Protein AF-A0A0D0BBE8-F1 (afdb_monomer_lite)

Sequence (83 aa):
APKPIDLDNLFNLDVNDDIWLDIGFGYDEDTAPPFWLSNEQVRNSIRVLLDQDRCAEERRYLLAERDAMQEWFSEEWHVVNAG

Foldseek 3Di:
DDDDDDPPCPPVDDPPDCVVVPPDPDDPPPDDDDCCNVPPVNVVVVVVVVVVVVVVVVVVVVVVVVVVVVVVVVVVVCVVVVD

Organism: NCBI:txid944289

Radius of gyration: 24.56 Å; chains: 1; bounding box: 56×44×60 Å

Structure (mmCIF, N/CA/C/O backbone):
data_AF-A0A0D0BBE8-F1
#
_entry.id   AF-A0A0D0BBE8-F1
#
loop_
_atom_site.group_PDB
_atom_site.id
_atom_site.type_symbol
_atom_site.label_atom_id
_atom_site.label_alt_id
_atom_site.label_comp_id
_atom_site.label_asym_id
_atom_site.label_entity_id
_atom_site.label_seq_id
_atom_site.pdbx_PDB_ins_code
_atom_site.Cartn_x
_atom_site.Cartn_y
_atom_site.Cartn_z
_atom_site.occupancy
_atom_site.B_iso_or_equiv
_atom_site.auth_seq_id
_atom_site.auth_comp_id
_atom_site.auth_asym_id
_atom_site.auth_atom_id
_atom_site.pdbx_PDB_model_num
ATOM 1 N N . ALA A 1 1 ? 24.356 -37.023 -11.681 1.00 66.19 1 ALA A N 1
ATOM 2 C CA . ALA A 1 1 ? 23.033 -36.787 -11.067 1.00 66.19 1 ALA A CA 1
ATOM 3 C C . ALA A 1 1 ? 22.690 -35.302 -11.190 1.00 66.19 1 ALA A C 1
ATOM 5 O O . ALA A 1 1 ? 23.635 -34.516 -11.243 1.00 66.19 1 ALA A O 1
ATOM 6 N N . PRO A 1 2 ? 21.405 -34.911 -11.279 1.00 68.25 2 PRO A N 1
ATOM 7 C CA . PRO A 1 2 ? 21.005 -33.503 -11.286 1.00 68.25 2 PRO A CA 1
ATOM 8 C C . PRO A 1 2 ? 21.375 -32.825 -9.963 1.00 68.25 2 PRO A C 1
ATOM 10 O O . PRO A 1 2 ? 21.415 -33.487 -8.924 1.00 68.25 2 PRO A O 1
ATOM 13 N N . LYS A 1 3 ? 21.639 -31.516 -9.999 1.00 79.75 3 LYS A N 1
ATOM 14 C CA . LYS A 1 3 ? 21.813 -30.735 -8.770 1.00 79.75 3 LYS A CA 1
ATOM 15 C C . LYS A 1 3 ? 20.454 -30.605 -8.060 1.00 79.75 3 LYS A C 1
ATOM 17 O O . LYS A 1 3 ? 19.473 -30.318 -8.747 1.00 79.75 3 LYS A O 1
ATOM 22 N N . PRO A 1 4 ? 20.382 -30.820 -6.733 1.00 81.19 4 PRO A N 1
ATOM 23 C CA . PRO A 1 4 ? 19.175 -30.549 -5.958 1.00 81.19 4 PRO A CA 1
ATOM 24 C C . PRO A 1 4 ? 18.785 -29.075 -6.082 1.00 81.19 4 PRO A C 1
ATOM 26 O O . PRO A 1 4 ? 19.660 -28.209 -6.090 1.00 81.19 4 PRO A O 1
ATOM 29 N N . ILE A 1 5 ? 17.485 -28.807 -6.194 1.00 79.69 5 ILE A N 1
ATOM 30 C CA . ILE A 1 5 ? 16.943 -27.446 -6.181 1.00 79.69 5 ILE A CA 1
ATOM 31 C C . ILE A 1 5 ? 16.970 -26.948 -4.735 1.00 79.69 5 ILE A C 1
ATOM 33 O O . ILE A 1 5 ? 16.572 -27.681 -3.829 1.00 79.69 5 ILE A O 1
ATOM 37 N N . ASP A 1 6 ? 17.447 -25.723 -4.536 1.00 80.38 6 ASP A N 1
ATOM 38 C CA . ASP A 1 6 ? 17.356 -25.035 -3.251 1.00 80.38 6 ASP A CA 1
ATOM 39 C C . ASP A 1 6 ? 15.896 -24.624 -2.999 1.00 80.38 6 ASP A C 1
ATOM 41 O O . ASP A 1 6 ? 15.330 -23.827 -3.748 1.00 80.38 6 ASP A O 1
ATOM 45 N N . LEU A 1 7 ? 15.272 -25.226 -1.985 1.00 82.75 7 LEU A N 1
ATOM 46 C CA . LEU A 1 7 ? 13.869 -25.001 -1.632 1.00 82.75 7 LEU A CA 1
ATOM 47 C C . LEU A 1 7 ? 13.684 -23.799 -0.703 1.00 82.75 7 LEU A C 1
ATOM 49 O O . LEU A 1 7 ? 12.584 -23.249 -0.667 1.00 82.75 7 LEU A O 1
ATOM 53 N N . ASP A 1 8 ? 14.730 -23.382 0.015 1.00 79.25 8 ASP A N 1
ATOM 54 C CA . ASP A 1 8 ? 14.620 -22.373 1.077 1.00 79.25 8 ASP A CA 1
ATOM 55 C C . ASP A 1 8 ? 14.252 -20.994 0.515 1.00 79.25 8 ASP A C 1
ATOM 57 O O . ASP A 1 8 ? 13.591 -20.198 1.179 1.00 79.25 8 ASP A O 1
ATOM 61 N N . ASN A 1 9 ? 14.623 -20.736 -0.741 1.00 70.38 9 ASN A N 1
ATOM 62 C CA . ASN A 1 9 ? 14.361 -19.476 -1.435 1.00 70.38 9 ASN A CA 1
ATOM 63 C C . ASN A 1 9 ? 13.435 -19.619 -2.644 1.00 70.38 9 ASN A C 1
ATOM 65 O O . ASN A 1 9 ? 13.154 -18.629 -3.313 1.00 70.38 9 ASN A O 1
ATOM 69 N N . LEU A 1 10 ? 12.927 -20.825 -2.919 1.00 77.00 10 LEU A N 1
ATOM 70 C CA . LEU A 1 10 ? 12.140 -21.095 -4.126 1.00 77.00 10 LEU A CA 1
ATOM 71 C C . LEU A 1 10 ? 10.843 -20.266 -4.193 1.00 77.00 10 LEU A C 1
ATOM 73 O O . LEU A 1 10 ? 10.348 -19.997 -5.284 1.00 77.00 10 LEU A O 1
ATOM 77 N N . PHE A 1 11 ? 10.314 -19.847 -3.038 1.00 77.25 11 PHE A N 1
ATOM 78 C CA . PHE A 1 11 ? 9.093 -19.041 -2.920 1.00 77.25 11 PHE A CA 1
ATOM 79 C C . PHE A 1 11 ? 9.318 -17.643 -2.322 1.00 77.25 11 PHE A C 1
ATOM 81 O O . PHE A 1 11 ? 8.349 -16.918 -2.111 1.00 77.25 11 PHE A O 1
ATOM 88 N N . ASN A 1 12 ? 10.570 -17.242 -2.078 1.00 78.44 12 ASN A N 1
ATOM 89 C CA . ASN A 1 12 ? 10.913 -15.895 -1.602 1.00 78.44 12 ASN A CA 1
ATOM 90 C C . ASN A 1 12 ? 11.033 -14.928 -2.785 1.00 78.44 12 ASN A C 1
ATOM 92 O O . ASN A 1 12 ? 12.063 -14.290 -2.968 1.00 78.44 12 ASN A O 1
ATOM 96 N N . LEU A 1 13 ? 9.997 -14.891 -3.618 1.00 77.06 13 LEU A N 1
ATOM 97 C CA . LEU A 1 13 ? 9.950 -14.069 -4.816 1.00 77.06 13 LEU A CA 1
ATOM 98 C C . LEU A 1 13 ? 9.196 -12.780 -4.500 1.00 77.06 13 LEU A C 1
ATOM 100 O O . LEU A 1 13 ? 7.989 -12.819 -4.249 1.00 77.06 13 LEU A O 1
ATOM 104 N N . ASP A 1 14 ? 9.894 -11.651 -4.502 1.00 78.69 14 ASP A N 1
ATOM 105 C CA . ASP A 1 14 ? 9.267 -10.340 -4.368 1.00 78.69 14 ASP A CA 1
ATOM 106 C C . ASP A 1 14 ? 8.841 -9.815 -5.748 1.00 78.69 14 ASP A C 1
ATOM 108 O O . ASP A 1 14 ? 9.478 -10.072 -6.770 1.00 78.69 14 ASP A O 1
ATOM 112 N N . VAL A 1 15 ? 7.768 -9.023 -5.795 1.00 75.00 15 VAL A N 1
ATOM 113 C CA . VAL A 1 15 ? 7.330 -8.307 -7.010 1.00 75.00 15 VAL A CA 1
ATOM 114 C C . VAL A 1 15 ? 8.379 -7.301 -7.495 1.00 75.00 15 VAL A C 1
ATOM 116 O O . VAL A 1 15 ? 8.334 -6.851 -8.637 1.00 75.00 15 VAL A O 1
ATOM 119 N N . ASN A 1 16 ? 9.325 -6.942 -6.625 1.00 72.31 16 ASN A N 1
ATOM 120 C CA . ASN A 1 16 ? 10.440 -6.055 -6.926 1.00 72.31 16 ASN A CA 1
ATOM 121 C C . ASN A 1 16 ? 11.659 -6.756 -7.530 1.00 72.31 16 ASN A C 1
ATOM 123 O O . ASN A 1 16 ? 12.584 -6.042 -7.940 1.00 72.31 16 ASN A O 1
ATOM 127 N N . ASP A 1 17 ? 11.686 -8.090 -7.541 1.00 80.06 17 ASP A N 1
ATOM 128 C CA . ASP A 1 17 ? 12.843 -8.855 -7.989 1.00 80.06 17 ASP A CA 1
ATOM 129 C C . ASP A 1 17 ? 13.075 -8.691 -9.488 1.00 80.06 17 ASP A C 1
ATOM 131 O O . ASP A 1 17 ? 12.145 -8.668 -10.299 1.00 80.06 17 ASP A O 1
ATOM 135 N N . ASP A 1 18 ? 14.352 -8.632 -9.868 1.00 73.56 18 ASP A N 1
ATOM 136 C CA . ASP A 1 18 ? 14.760 -8.379 -11.250 1.00 73.56 18 ASP A CA 1
ATOM 137 C C . ASP A 1 18 ? 14.343 -9.508 -12.217 1.00 73.56 18 ASP A C 1
ATOM 139 O O . ASP A 1 18 ? 14.342 -9.326 -13.429 1.00 73.56 18 ASP A O 1
ATOM 143 N N . ILE A 1 19 ? 13.920 -10.662 -11.695 1.00 73.06 19 ILE A N 1
ATOM 144 C CA . ILE A 1 19 ? 13.346 -11.774 -12.466 1.00 73.06 19 ILE A CA 1
ATOM 145 C C . ILE A 1 19 ? 12.040 -11.400 -13.187 1.00 73.06 19 ILE A C 1
ATOM 147 O O . ILE A 1 19 ? 11.706 -12.014 -14.196 1.00 73.06 19 ILE A O 1
ATOM 151 N N . TRP A 1 20 ? 11.320 -10.381 -12.702 1.00 74.50 20 TRP A N 1
ATOM 152 C CA . TRP A 1 20 ? 10.140 -9.821 -13.369 1.00 74.50 20 TRP A CA 1
ATOM 153 C C . TRP A 1 20 ? 10.496 -8.803 -14.457 1.00 74.50 20 TRP A C 1
ATOM 155 O O . TRP A 1 20 ? 9.615 -8.358 -15.192 1.00 74.50 20 TRP A O 1
ATOM 165 N N . LEU A 1 21 ? 11.776 -8.439 -14.589 1.00 71.50 21 LEU A N 1
ATOM 166 C CA . LEU A 1 21 ? 12.281 -7.550 -15.633 1.00 71.50 21 LEU A CA 1
ATOM 167 C C . LEU A 1 21 ? 12.581 -8.307 -16.928 1.00 71.50 21 LEU A C 1
ATOM 169 O O . LEU A 1 21 ? 13.483 -7.896 -17.656 1.00 71.50 21 LEU A O 1
ATOM 173 N N . ASP A 1 22 ? 11.867 -9.403 -17.217 1.00 65.25 22 ASP A N 1
ATOM 174 C CA . ASP A 1 22 ? 11.986 -10.109 -18.492 1.00 65.25 22 ASP A CA 1
ATOM 175 C C . ASP A 1 22 ? 11.491 -9.184 -19.614 1.00 65.25 22 ASP A C 1
ATOM 177 O O . ASP A 1 22 ? 10.319 -9.115 -19.991 1.00 65.25 22 ASP A O 1
ATOM 181 N N . ILE A 1 23 ? 12.440 -8.376 -20.072 1.00 58.12 23 ILE A N 1
ATOM 182 C CA . ILE A 1 23 ? 12.468 -7.596 -21.290 1.00 58.12 23 ILE A CA 1
ATOM 183 C C . ILE A 1 23 ? 12.245 -8.624 -22.392 1.00 58.12 23 ILE A C 1
ATOM 185 O O . ILE A 1 23 ? 13.180 -9.282 -22.842 1.00 58.12 23 ILE A O 1
ATOM 189 N N . GLY A 1 24 ? 10.983 -8.809 -22.790 1.00 57.66 24 GLY A N 1
ATOM 190 C CA . GLY A 1 24 ? 10.652 -9.650 -23.933 1.00 57.66 24 GLY A CA 1
ATOM 191 C C . GLY A 1 24 ? 11.582 -9.305 -25.095 1.00 57.66 24 GLY A C 1
ATOM 192 O O . GLY A 1 24 ? 11.880 -8.129 -25.299 1.00 57.66 24 GLY A O 1
ATOM 193 N N . PHE A 1 25 ? 12.069 -10.331 -25.801 1.00 54.06 25 PHE A N 1
ATOM 194 C CA . PHE A 1 25 ? 12.985 -10.270 -26.951 1.00 54.06 25 PHE A CA 1
ATOM 195 C C . PHE A 1 25 ? 12.540 -9.267 -28.042 1.00 54.06 25 PHE A C 1
ATOM 197 O O . PHE A 1 25 ? 12.052 -9.662 -29.100 1.00 54.06 25 PHE A O 1
ATOM 204 N N . GLY A 1 26 ? 12.649 -7.966 -27.787 1.00 55.22 26 GLY A N 1
ATOM 205 C CA . GLY A 1 26 ? 11.997 -6.941 -28.600 1.00 55.22 26 GLY A CA 1
ATOM 206 C C . GLY A 1 26 ? 12.204 -5.501 -28.137 1.00 55.22 26 GLY A C 1
ATOM 207 O O . GLY A 1 26 ? 11.575 -4.605 -28.696 1.00 55.22 26 GLY A O 1
ATOM 208 N N . TYR A 1 27 ? 13.075 -5.251 -27.157 1.00 57.22 27 TYR A N 1
ATOM 209 C CA . TYR A 1 27 ? 13.637 -3.913 -27.020 1.00 57.22 27 TYR A CA 1
ATOM 210 C C . TYR A 1 27 ? 14.714 -3.782 -28.088 1.00 57.22 27 TYR A C 1
ATOM 212 O O . TYR A 1 27 ? 15.618 -4.611 -28.159 1.00 57.22 27 TYR A O 1
ATOM 220 N N . ASP A 1 28 ? 14.561 -2.781 -28.950 1.00 62.19 28 ASP A N 1
ATOM 221 C CA . ASP A 1 28 ? 15.599 -2.376 -29.892 1.00 62.19 28 ASP A CA 1
ATOM 222 C C . ASP A 1 28 ? 16.876 -2.142 -29.069 1.00 62.19 28 ASP A C 1
ATOM 224 O O . ASP A 1 28 ? 16.854 -1.305 -28.161 1.00 62.19 28 ASP A O 1
ATOM 228 N N . GLU A 1 29 ? 17.942 -2.918 -29.307 1.00 61.12 29 GLU A N 1
ATOM 229 C CA . GLU A 1 29 ? 19.181 -2.894 -28.498 1.00 61.12 29 GLU A CA 1
ATOM 230 C C . GLU A 1 29 ? 19.782 -1.477 -28.396 1.00 61.12 29 GLU A C 1
ATOM 232 O O . GLU A 1 29 ? 20.518 -1.168 -27.459 1.00 61.12 29 GLU A O 1
ATOM 237 N N . ASP A 1 30 ? 19.398 -0.595 -29.320 1.00 67.06 30 ASP A N 1
ATOM 238 C CA . ASP A 1 30 ? 19.831 0.794 -29.417 1.00 67.06 30 ASP A CA 1
ATOM 239 C C . ASP A 1 30 ? 19.059 1.777 -28.508 1.00 67.06 30 ASP A C 1
ATOM 241 O O . ASP A 1 30 ? 19.444 2.946 -28.400 1.00 67.06 30 ASP A O 1
ATOM 245 N N . THR A 1 31 ? 17.982 1.354 -27.828 1.00 74.75 31 THR A N 1
ATOM 246 C CA . THR A 1 31 ? 17.196 2.243 -26.952 1.00 74.75 31 THR A CA 1
ATOM 247 C C . THR A 1 31 ? 17.557 2.059 -25.481 1.00 74.75 31 THR A C 1
ATOM 249 O O . THR A 1 31 ? 17.336 1.006 -24.886 1.00 74.75 31 THR A O 1
ATOM 252 N N . ALA A 1 32 ? 18.049 3.129 -24.850 1.00 80.69 32 ALA A N 1
ATOM 253 C CA . ALA A 1 32 ? 18.333 3.121 -23.420 1.00 80.69 32 ALA A CA 1
ATOM 254 C C . ALA A 1 32 ? 17.051 2.862 -22.590 1.00 80.69 32 ALA A C 1
ATOM 256 O O . ALA A 1 32 ? 16.025 3.509 -22.827 1.00 80.69 32 ALA A O 1
ATOM 257 N N . PRO A 1 33 ? 17.098 1.967 -21.586 1.00 81.25 33 PRO A N 1
ATOM 25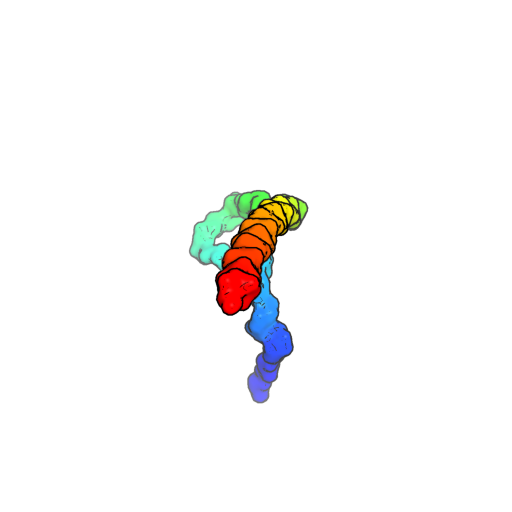8 C CA . PRO A 1 33 ? 15.952 1.674 -20.732 1.00 81.25 33 PRO A CA 1
ATOM 259 C C . PRO A 1 33 ? 15.524 2.896 -19.899 1.00 81.25 33 PRO A C 1
ATOM 261 O O . PRO A 1 33 ? 16.379 3.668 -19.445 1.00 81.25 33 PRO A O 1
ATOM 264 N N . PRO A 1 34 ? 14.215 3.066 -19.629 1.00 86.06 34 PRO A N 1
ATOM 265 C CA . PRO A 1 34 ? 13.709 4.198 -18.856 1.00 86.06 34 PRO A CA 1
ATOM 266 C C . PRO A 1 34 ? 14.257 4.196 -17.421 1.00 86.06 34 PRO A C 1
ATOM 268 O O . PRO A 1 34 ? 14.520 3.144 -16.848 1.00 86.06 34 PRO A O 1
ATOM 271 N N . PHE A 1 35 ? 14.386 5.370 -16.794 1.00 89.06 35 PHE A N 1
ATOM 272 C CA . PHE A 1 35 ? 15.042 5.480 -15.482 1.00 89.06 35 PHE A CA 1
ATOM 273 C C . PHE A 1 35 ? 14.343 4.740 -14.342 1.00 89.06 35 PHE A C 1
ATOM 275 O O . PHE A 1 35 ? 15.019 4.272 -13.435 1.00 89.06 35 PHE A O 1
ATOM 282 N N . TRP A 1 36 ? 13.017 4.587 -14.377 1.00 87.69 36 TRP A N 1
ATOM 283 C CA . TRP A 1 36 ? 12.321 3.770 -13.376 1.00 87.69 36 TRP A CA 1
ATOM 284 C C . TRP A 1 36 ? 12.741 2.293 -13.431 1.00 87.69 36 TRP A C 1
ATOM 286 O O . TRP A 1 36 ? 12.539 1.578 -12.460 1.00 87.69 36 TRP A O 1
ATOM 296 N N . LEU A 1 37 ? 13.342 1.852 -14.540 1.00 82.81 37 LEU A N 1
ATOM 297 C CA . LEU A 1 37 ? 13.886 0.512 -14.730 1.00 82.81 37 LEU A CA 1
ATOM 298 C C . LEU A 1 37 ? 15.403 0.477 -14.489 1.00 82.81 37 LEU A C 1
ATOM 300 O O . LEU A 1 37 ? 15.903 -0.410 -13.805 1.00 82.81 37 LEU A O 1
ATOM 304 N N . SER A 1 38 ? 16.135 1.450 -15.035 1.00 84.56 38 SER A N 1
ATOM 305 C CA . SER A 1 38 ? 17.604 1.429 -15.110 1.00 84.56 38 SER A CA 1
ATOM 306 C C . SER A 1 38 ? 18.333 2.196 -14.008 1.00 84.56 38 SER A C 1
ATOM 308 O O . SER A 1 38 ? 19.542 2.037 -13.853 1.00 84.56 38 SER A O 1
ATOM 310 N N . ASN A 1 39 ? 17.633 3.030 -13.237 1.00 89.62 39 ASN A N 1
ATOM 311 C CA . ASN A 1 39 ? 18.222 3.833 -12.173 1.00 89.62 39 ASN A CA 1
ATOM 312 C C . ASN A 1 39 ? 17.733 3.349 -10.800 1.00 89.62 39 ASN A C 1
ATOM 314 O O . ASN A 1 39 ? 16.568 3.508 -10.436 1.00 89.62 39 ASN A O 1
ATOM 318 N N . GLU A 1 40 ? 18.653 2.791 -10.013 1.00 90.06 40 GLU A N 1
ATOM 319 C CA . GLU A 1 40 ? 18.373 2.262 -8.675 1.00 90.06 40 GLU A CA 1
ATOM 320 C C . GLU A 1 40 ? 17.814 3.326 -7.720 1.00 90.06 40 GLU A C 1
ATOM 322 O O . GLU A 1 40 ? 16.877 3.062 -6.968 1.00 90.06 40 GLU A O 1
ATOM 327 N N . GLN A 1 41 ? 18.330 4.556 -7.777 1.00 94.94 41 GLN A N 1
ATOM 328 C CA . GLN A 1 41 ? 17.848 5.646 -6.933 1.00 94.94 41 GLN A CA 1
ATOM 329 C C . GLN A 1 41 ? 16.400 6.020 -7.270 1.00 94.94 41 GLN A C 1
ATOM 331 O O . GLN A 1 41 ? 15.614 6.287 -6.361 1.00 94.94 41 GLN A O 1
ATOM 336 N N . VAL A 1 42 ? 16.035 6.001 -8.556 1.00 94.00 42 VAL A N 1
ATOM 337 C CA . VAL A 1 42 ? 14.651 6.226 -9.004 1.00 94.00 42 VAL A CA 1
ATOM 338 C C . VAL A 1 42 ? 13.745 5.069 -8.578 1.00 94.00 42 VAL A C 1
ATOM 340 O O . VAL A 1 42 ? 12.650 5.310 -8.079 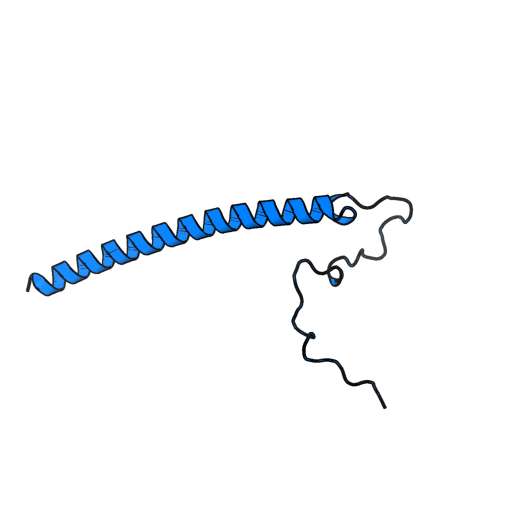1.00 94.00 42 VAL A O 1
ATOM 343 N N . ARG A 1 43 ? 14.192 3.813 -8.697 1.00 90.06 43 ARG A N 1
ATOM 344 C CA . ARG A 1 43 ? 13.436 2.651 -8.189 1.00 90.06 43 ARG A CA 1
ATOM 345 C C . ARG A 1 43 ? 13.177 2.761 -6.689 1.00 90.06 43 ARG A C 1
ATOM 347 O O . ARG A 1 43 ? 12.048 2.583 -6.237 1.00 90.06 43 ARG A O 1
ATOM 354 N N . ASN A 1 44 ? 14.211 3.086 -5.918 1.00 92.38 44 ASN A N 1
ATOM 355 C CA . ASN A 1 44 ? 14.111 3.203 -4.468 1.00 92.38 44 ASN A CA 1
ATOM 356 C C . ASN A 1 44 ? 13.200 4.358 -4.048 1.00 92.38 44 ASN A C 1
ATOM 358 O O . ASN A 1 44 ? 12.403 4.188 -3.129 1.00 92.38 44 ASN A O 1
ATOM 362 N N . SER A 1 45 ? 13.254 5.504 -4.731 1.00 94.94 45 SER A N 1
ATOM 363 C CA . SER A 1 45 ? 12.357 6.618 -4.414 1.00 94.94 45 SER A CA 1
ATOM 364 C C . SER A 1 45 ? 10.891 6.292 -4.708 1.00 94.94 45 SER A C 1
ATOM 366 O O . SER A 1 45 ? 10.033 6.626 -3.894 1.00 94.94 45 SER A O 1
ATOM 368 N N . ILE A 1 46 ? 10.598 5.586 -5.807 1.00 93.12 46 ILE A N 1
ATOM 369 C CA . ILE A 1 46 ? 9.241 5.110 -6.121 1.00 93.12 46 ILE A CA 1
ATOM 370 C C . ILE A 1 46 ? 8.726 4.185 -5.014 1.00 93.12 46 ILE A C 1
ATOM 372 O O . ILE A 1 46 ? 7.616 4.388 -4.529 1.00 93.12 46 ILE A O 1
ATOM 376 N N . ARG A 1 47 ? 9.532 3.210 -4.572 1.00 90.81 47 ARG A N 1
ATOM 377 C CA . ARG A 1 47 ? 9.146 2.289 -3.487 1.00 90.81 47 ARG A CA 1
ATOM 378 C C . ARG A 1 47 ? 8.820 3.033 -2.198 1.00 90.81 47 ARG A C 1
ATOM 380 O O . ARG A 1 47 ? 7.765 2.808 -1.623 1.00 90.81 47 ARG A O 1
ATOM 387 N N . VAL A 1 48 ? 9.683 3.965 -1.794 1.00 95.81 48 VAL A N 1
ATOM 388 C CA . VAL A 1 48 ? 9.478 4.766 -0.578 1.00 95.81 48 VAL A CA 1
ATOM 389 C C . VAL A 1 48 ? 8.180 5.573 -0.648 1.00 95.81 48 VAL A C 1
ATOM 391 O O . VAL A 1 48 ? 7.446 5.618 0.336 1.00 95.81 48 VAL A O 1
ATOM 394 N N . LEU A 1 49 ? 7.875 6.184 -1.799 1.00 97.12 49 LEU A N 1
ATOM 395 C CA . LEU A 1 49 ? 6.624 6.925 -1.990 1.00 97.12 49 LEU A CA 1
ATOM 396 C C . LEU A 1 49 ? 5.399 6.006 -1.886 1.00 97.12 49 LEU A C 1
ATOM 398 O O . LEU A 1 49 ? 4.470 6.310 -1.143 1.00 97.12 49 LEU A O 1
ATOM 402 N N . LEU A 1 50 ? 5.422 4.860 -2.571 1.00 95.81 50 LEU A N 1
ATOM 403 C CA . LEU A 1 50 ? 4.325 3.888 -2.532 1.00 95.81 50 LEU A CA 1
ATOM 404 C C . LEU A 1 50 ? 4.119 3.302 -1.129 1.00 95.81 50 LEU A C 1
ATOM 406 O O . LEU A 1 50 ? 2.982 3.140 -0.689 1.00 95.81 50 LEU A O 1
ATOM 410 N N . ASP A 1 51 ? 5.200 3.018 -0.402 1.00 96.25 51 ASP A N 1
ATOM 411 C CA . ASP A 1 51 ? 5.130 2.526 0.974 1.00 96.25 51 ASP A CA 1
ATOM 412 C C . ASP A 1 51 ? 4.539 3.565 1.922 1.00 96.25 51 ASP A C 1
ATOM 414 O O . ASP A 1 51 ? 3.727 3.226 2.788 1.00 96.25 51 ASP A O 1
ATOM 418 N N . GLN A 1 52 ? 4.910 4.834 1.748 1.00 98.12 52 GLN A N 1
ATOM 419 C CA . GLN A 1 52 ? 4.346 5.930 2.523 1.00 98.12 52 GLN A CA 1
ATOM 420 C C . GLN A 1 52 ? 2.836 6.061 2.283 1.00 98.12 52 GLN A C 1
ATOM 422 O O . GLN A 1 52 ? 2.075 6.165 3.251 1.00 98.12 52 GLN A O 1
ATOM 427 N N . ASP A 1 53 ? 2.406 6.023 1.022 1.00 98.12 53 ASP A N 1
ATOM 428 C CA . ASP A 1 53 ? 0.994 6.116 0.646 1.00 98.12 53 ASP A CA 1
ATOM 429 C C . ASP A 1 53 ? 0.193 4.924 1.186 1.00 98.12 53 ASP A C 1
ATOM 431 O O . ASP A 1 53 ? -0.856 5.111 1.808 1.00 98.12 53 ASP A O 1
ATOM 435 N N . ARG A 1 54 ? 0.733 3.706 1.059 1.00 97.38 54 ARG A N 1
ATOM 436 C CA . ARG A 1 54 ? 0.143 2.493 1.640 1.00 97.38 54 ARG A CA 1
ATOM 437 C C . ARG A 1 54 ? -0.013 2.607 3.155 1.00 97.38 54 ARG A C 1
ATOM 439 O O . ARG A 1 54 ? -1.093 2.349 3.676 1.00 97.38 54 ARG A O 1
ATOM 446 N N . CYS A 1 55 ? 1.019 3.057 3.871 1.00 98.12 55 CYS A N 1
ATOM 447 C CA . CYS A 1 55 ? 0.935 3.243 5.323 1.00 98.12 55 CYS A CA 1
ATOM 448 C C . CYS A 1 55 ? -0.141 4.270 5.716 1.00 98.12 55 CYS A C 1
ATOM 450 O O . CYS A 1 55 ? -0.784 4.135 6.763 1.00 98.12 55 CYS A O 1
ATOM 452 N N . ALA A 1 56 ? -0.325 5.324 4.916 1.00 98.50 56 ALA A N 1
ATOM 453 C CA . ALA A 1 56 ? -1.369 6.316 5.154 1.00 98.50 56 ALA A CA 1
ATOM 454 C C . ALA A 1 56 ? -2.770 5.723 4.939 1.00 98.50 56 ALA A C 1
ATOM 456 O O . ALA A 1 56 ? -3.666 5.944 5.760 1.00 98.50 56 ALA A O 1
ATOM 457 N N . GLU A 1 57 ? -2.944 4.940 3.876 1.00 98.38 57 GLU A N 1
ATOM 458 C CA . GLU A 1 57 ? -4.183 4.227 3.585 1.00 98.38 57 GLU A CA 1
ATOM 459 C C . GLU A 1 57 ? -4.529 3.206 4.680 1.00 98.38 57 GLU A C 1
ATOM 461 O O . GLU A 1 57 ? -5.629 3.252 5.236 1.00 98.38 57 GLU A O 1
ATOM 466 N N . GLU A 1 58 ? -3.587 2.338 5.050 1.00 98.56 58 GLU A N 1
ATOM 467 C CA . GLU A 1 58 ? -3.763 1.335 6.105 1.00 98.56 58 GLU A CA 1
ATOM 468 C C . GLU A 1 58 ? -4.146 1.986 7.434 1.00 98.56 58 GLU A C 1
ATOM 470 O O . GLU A 1 58 ? -5.089 1.556 8.096 1.00 98.56 58 GLU A O 1
ATOM 475 N N . ARG A 1 59 ? -3.480 3.087 7.807 1.00 98.62 59 ARG A N 1
ATOM 476 C CA . ARG A 1 59 ? -3.829 3.843 9.016 1.00 98.62 59 ARG A CA 1
ATOM 477 C C . ARG A 1 59 ? -5.267 4.345 8.974 1.00 98.62 59 ARG A C 1
ATOM 479 O O . ARG A 1 59 ? -5.954 4.284 9.991 1.00 98.62 59 ARG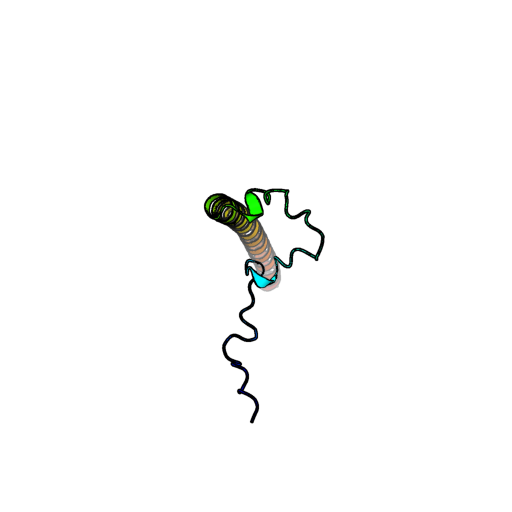 A O 1
ATOM 486 N N . ARG A 1 60 ? -5.723 4.855 7.828 1.00 98.56 60 ARG A N 1
ATOM 487 C CA . ARG A 1 60 ? -7.102 5.328 7.667 1.00 98.56 60 ARG A CA 1
ATOM 488 C C . ARG A 1 60 ? -8.099 4.189 7.878 1.00 98.56 60 ARG A C 1
ATOM 490 O O . ARG A 1 60 ? -9.066 4.384 8.609 1.00 98.56 60 ARG A O 1
ATOM 497 N N . TYR A 1 61 ? -7.852 3.017 7.291 1.00 98.38 61 TYR A N 1
ATOM 498 C CA . TYR A 1 61 ? -8.712 1.848 7.494 1.00 98.38 61 TYR A CA 1
ATOM 499 C C . TYR A 1 61 ? -8.704 1.366 8.941 1.00 98.38 61 TYR A C 1
ATOM 501 O O . TYR A 1 61 ? -9.769 1.143 9.499 1.00 98.38 61 TYR A O 1
ATOM 509 N N . LEU A 1 62 ? -7.535 1.279 9.579 1.00 98.69 62 LEU A N 1
ATOM 510 C CA . LEU A 1 62 ? -7.430 0.871 10.982 1.00 98.69 62 LEU A CA 1
ATOM 511 C C . LEU A 1 62 ? -8.210 1.798 11.921 1.00 98.69 62 LEU A C 1
ATOM 513 O O . LEU A 1 62 ? -8.823 1.331 12.877 1.00 98.69 62 LEU A O 1
ATOM 517 N N . LEU A 1 63 ? -8.190 3.108 11.662 1.00 98.75 63 LEU A N 1
ATOM 518 C CA . LEU A 1 63 ? -8.972 4.071 12.438 1.00 98.75 63 LEU A CA 1
ATOM 519 C C . LEU A 1 63 ? -10.476 3.871 12.228 1.00 98.75 63 LEU A C 1
ATOM 521 O O . LEU A 1 63 ? -11.211 3.834 13.209 1.00 98.75 63 LEU A O 1
ATOM 525 N N . ALA A 1 64 ? -10.912 3.699 10.979 1.00 98.62 64 ALA A N 1
ATOM 526 C CA . ALA A 1 64 ? -12.316 3.452 10.665 1.00 98.62 64 ALA A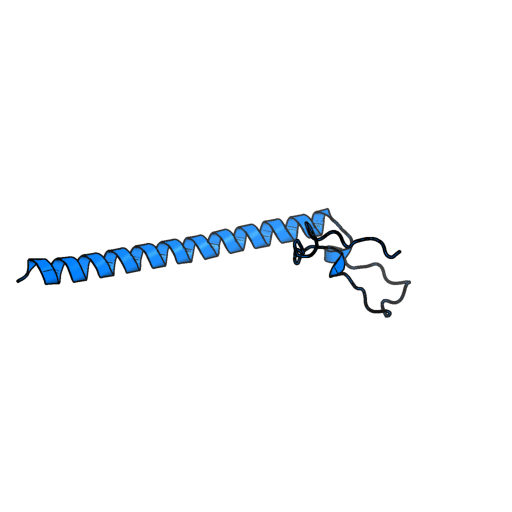 CA 1
ATOM 527 C C . ALA A 1 64 ? -12.825 2.142 11.290 1.00 98.62 64 ALA A C 1
ATOM 529 O O . ALA A 1 64 ? -13.894 2.123 11.890 1.00 98.62 64 ALA A O 1
ATOM 530 N N . GLU A 1 65 ? -12.034 1.072 11.207 1.00 98.62 65 GLU A N 1
ATOM 531 C CA . GLU A 1 65 ? -12.363 -0.232 11.785 1.00 98.62 65 GLU A CA 1
ATOM 532 C C . GLU A 1 65 ? -12.450 -0.157 13.314 1.00 98.62 65 GLU A C 1
ATOM 534 O O . GLU A 1 65 ? -13.401 -0.653 13.914 1.00 98.62 65 GLU A O 1
ATOM 539 N N . ARG A 1 66 ? -11.491 0.524 13.957 1.00 98.62 66 ARG A N 1
ATOM 540 C CA . ARG A 1 66 ? -11.532 0.783 15.402 1.00 98.62 66 ARG A CA 1
ATOM 541 C C . ARG A 1 66 ? -12.826 1.492 15.794 1.00 98.62 66 ARG A C 1
ATOM 543 O O . ARG A 1 66 ? -13.453 1.084 16.769 1.00 98.62 66 ARG A O 1
ATOM 550 N N . ASP A 1 67 ? -13.186 2.556 15.082 1.00 98.62 67 ASP A N 1
ATOM 551 C CA . ASP A 1 67 ? -14.368 3.360 15.404 1.00 98.62 67 ASP A CA 1
ATOM 552 C C . ASP A 1 67 ? -15.646 2.524 15.254 1.00 98.62 67 ASP A C 1
ATOM 554 O O . ASP A 1 67 ? -16.461 2.490 16.175 1.00 98.62 67 ASP A O 1
ATOM 558 N N . ALA A 1 68 ? -15.756 1.750 14.169 1.00 98.56 68 ALA A N 1
ATOM 559 C CA . ALA A 1 68 ? -16.870 0.831 13.945 1.00 98.56 68 ALA A CA 1
ATOM 560 C C . ALA A 1 68 ? -16.987 -0.234 15.052 1.00 98.56 68 ALA A C 1
ATOM 562 O O . ALA A 1 68 ? -18.079 -0.485 15.559 1.00 98.56 68 ALA A O 1
ATOM 563 N N . MET A 1 69 ? -15.868 -0.833 15.479 1.00 98.50 69 MET A N 1
ATOM 564 C CA . MET A 1 69 ? -15.863 -1.817 16.569 1.00 98.50 69 MET A CA 1
ATOM 565 C C . MET A 1 69 ? -16.311 -1.211 17.906 1.00 98.50 69 MET A C 1
ATOM 567 O O . MET A 1 69 ? -17.017 -1.866 18.674 1.00 98.50 69 MET A O 1
ATOM 571 N N . GLN A 1 70 ? -15.893 0.022 18.204 1.00 98.50 70 GLN A N 1
ATOM 572 C CA . GLN A 1 70 ? -16.256 0.712 19.444 1.00 98.50 70 GLN A CA 1
ATOM 573 C C . GLN A 1 70 ? -17.732 1.107 19.478 1.00 98.50 70 GLN A C 1
ATOM 575 O O . GLN A 1 70 ? -18.377 0.952 20.519 1.00 98.50 70 GLN A O 1
ATOM 580 N N . GLU A 1 71 ? -18.257 1.601 18.358 1.00 98.31 71 GLU A N 1
ATOM 581 C CA . GLU A 1 71 ? -19.674 1.924 18.203 1.00 98.31 71 GLU A CA 1
ATOM 582 C C . GLU A 1 71 ? -20.523 0.666 18.385 1.00 98.31 71 GLU A C 1
ATOM 584 O O . GLU A 1 71 ? -21.341 0.613 19.304 1.00 98.31 71 GLU A O 1
ATOM 589 N N . TRP A 1 72 ? -20.219 -0.390 17.624 1.00 98.19 72 TRP A N 1
ATOM 590 C CA . TRP A 1 72 ? -20.930 -1.663 17.714 1.00 98.19 72 TRP A CA 1
ATOM 591 C C . TRP A 1 72 ? -20.916 -2.241 19.135 1.00 98.19 72 TRP A C 1
ATOM 593 O O . TRP A 1 72 ? -21.958 -2.602 19.678 1.00 98.19 72 TRP A O 1
ATOM 603 N N . PHE A 1 73 ? -19.751 -2.278 19.793 1.00 97.94 73 PHE A N 1
ATOM 604 C CA . PHE A 1 73 ? -19.662 -2.789 21.162 1.00 97.94 73 PHE A CA 1
ATOM 605 C C . PHE A 1 73 ? -20.501 -1.966 22.147 1.00 97.94 73 PHE A C 1
ATOM 607 O O . PHE A 1 73 ? -21.121 -2.529 23.050 1.00 97.94 73 PHE A O 1
ATOM 614 N N . SER A 1 74 ? -20.523 -0.641 21.990 1.00 97.38 74 SER A N 1
ATOM 615 C CA . SER A 1 74 ? -21.305 0.243 22.859 1.00 97.38 74 SER A CA 1
ATOM 616 C C . SER A 1 74 ? -22.804 -0.011 22.701 1.00 97.38 74 SER A C 1
ATOM 618 O O . SER A 1 74 ? -23.516 -0.093 23.703 1.00 97.38 74 SER A O 1
ATOM 620 N N . GLU A 1 75 ? -23.278 -0.188 21.466 1.00 96.56 75 GLU A N 1
ATOM 621 C CA . GLU A 1 75 ? -24.671 -0.534 21.170 1.00 96.56 75 GLU A CA 1
ATOM 622 C C . GLU A 1 75 ? -25.070 -1.875 21.799 1.00 96.56 75 GLU A C 1
ATOM 624 O O . GLU A 1 75 ? -26.056 -1.944 22.538 1.00 96.56 75 GLU A O 1
ATOM 629 N N . GLU A 1 76 ? -24.267 -2.920 21.594 1.00 96.88 76 GLU A N 1
ATOM 630 C CA . GLU A 1 76 ? -24.509 -4.248 22.172 1.00 96.88 76 GLU A CA 1
ATOM 631 C C . GLU A 1 76 ? -24.493 -4.215 23.705 1.00 96.88 76 GLU A C 1
ATOM 633 O O . GLU A 1 76 ? -25.358 -4.792 24.371 1.00 96.88 76 GLU A O 1
ATOM 638 N N . TRP A 1 77 ? -23.543 -3.484 24.294 1.00 96.12 77 TRP A N 1
ATOM 639 C CA . TRP A 1 77 ? -23.455 -3.317 25.743 1.00 96.12 77 TRP A CA 1
ATOM 640 C C . TRP A 1 77 ? -24.698 -2.633 26.320 1.00 96.12 77 TRP A C 1
ATOM 642 O O . TRP A 1 77 ? -25.183 -3.018 27.389 1.00 96.12 77 TRP A O 1
ATOM 652 N N . HIS A 1 78 ? -25.240 -1.635 25.620 1.00 95.44 78 HIS A N 1
ATOM 653 C CA . HIS A 1 78 ? -26.480 -0.980 26.023 1.00 95.44 78 HIS A CA 1
ATOM 654 C C . HIS A 1 78 ? -27.677 -1.929 25.975 1.00 95.44 78 HIS A C 1
ATOM 656 O O . HIS A 1 78 ? -28.470 -1.924 26.914 1.00 95.44 78 HIS A O 1
ATOM 662 N N . VAL A 1 79 ? -27.791 -2.768 24.942 1.00 94.94 79 VAL A N 1
ATOM 663 C CA . VAL A 1 79 ? -28.868 -3.765 24.836 1.00 94.94 79 VAL A CA 1
ATOM 664 C C . VAL A 1 79 ? -28.808 -4.765 25.992 1.00 94.94 79 VAL A C 1
ATOM 666 O O . VAL A 1 79 ? -29.833 -5.035 26.615 1.00 94.94 79 VAL A O 1
ATOM 669 N N . VAL A 1 80 ? -27.617 -5.274 26.323 1.00 94.88 80 VAL A N 1
ATOM 670 C CA . VAL A 1 80 ? -27.440 -6.267 27.397 1.00 94.88 80 VAL A CA 1
ATOM 671 C C . VAL A 1 80 ? -27.790 -5.705 28.777 1.00 94.88 80 VAL A C 1
ATOM 673 O O . VAL A 1 80 ? -28.367 -6.423 29.587 1.00 94.88 80 VAL A O 1
ATOM 676 N N . ASN A 1 81 ? -27.463 -4.440 29.059 1.00 92.25 81 ASN A N 1
ATOM 677 C CA . ASN A 1 81 ? -27.700 -3.837 30.380 1.00 92.25 81 ASN A CA 1
ATOM 678 C C . ASN A 1 81 ? -29.051 -3.121 30.523 1.00 92.25 81 ASN A C 1
ATOM 680 O O . ASN A 1 81 ? -29.365 -2.636 31.609 1.00 92.25 81 ASN A O 1
ATOM 684 N N . ALA A 1 82 ? -29.826 -2.994 29.444 1.00 81.56 82 ALA A N 1
ATOM 685 C CA . ALA A 1 82 ? -31.160 -2.397 29.478 1.00 81.56 82 ALA A CA 1
ATOM 686 C C . ALA A 1 82 ? -32.282 -3.407 29.806 1.00 81.56 82 ALA A C 1
ATOM 688 O O . ALA A 1 82 ? -33.430 -2.986 29.965 1.00 81.56 82 ALA A O 1
ATOM 689 N N . GLY A 1 83 ? -31.966 -4.707 29.893 1.00 59.03 83 GLY A N 1
ATOM 690 C CA . GLY A 1 83 ? -32.865 -5.784 30.339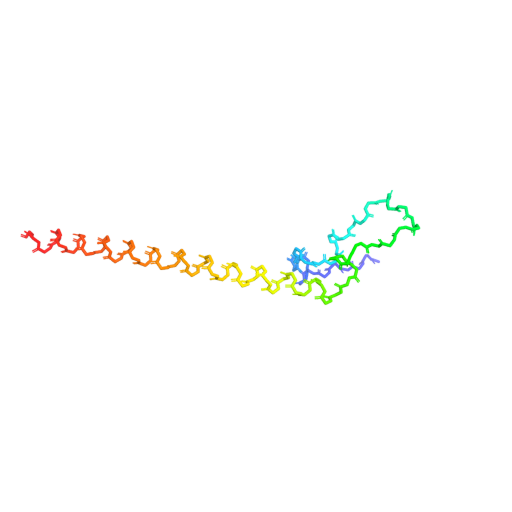 1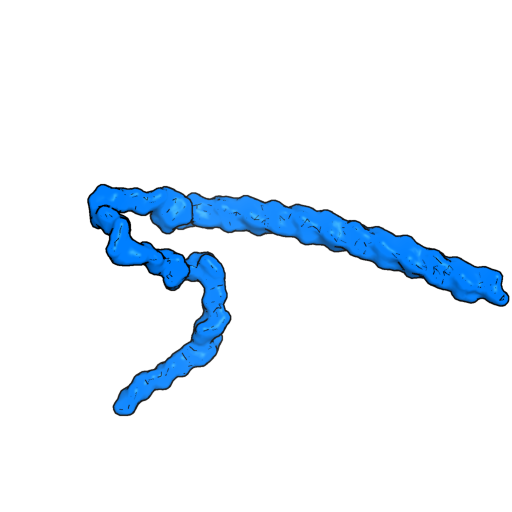.00 59.03 83 GLY A CA 1
ATOM 691 C C . GLY A 1 83 ? -32.621 -6.195 31.785 1.00 59.03 83 GLY A C 1
ATOM 692 O O . GLY A 1 83 ? -33.609 -6.615 32.429 1.00 59.03 83 GLY A O 1
#

pLDDT: mean 85.37, std 13.31, range [54.06, 98.75]

Secondary structure (DSSP, 8-state):
-PPPP--TTTT---TTSGGG----TTS-TTSPPPHHHH-HHHHHHHHHHHHHHHHHHHHHHHHHHHHHHHHHHHHHHHHHHT-